Protein AF-W2SR61-F1 (afdb_monomer_lite)

Organism: Necator americanus (NCBI:txid51031)

Structure (mmCIF, N/CA/C/O backbone):
data_AF-W2SR61-F1
#
_entry.id   AF-W2SR61-F1
#
loop_
_atom_site.group_PDB
_atom_site.id
_atom_site.type_symbol
_atom_site.label_atom_id
_atom_site.label_alt_id
_atom_site.label_comp_id
_atom_site.label_asym_id
_atom_site.label_entity_id
_atom_site.label_seq_id
_atom_site.pdbx_PDB_ins_code
_atom_site.Cartn_x
_atom_site.Cartn_y
_atom_site.Cartn_z
_atom_site.occupancy
_atom_site.B_iso_or_equiv
_atom_site.auth_seq_id
_atom_site.auth_comp_id
_atom_site.auth_asym_id
_atom_site.auth_atom_id
_atom_site.pdbx_PDB_model_num
ATOM 1 N N . HIS A 1 1 ? -0.221 16.682 -6.349 1.00 61.19 1 HIS A N 1
ATOM 2 C CA . HIS A 1 1 ? 1.144 16.520 -5.809 1.00 61.19 1 HIS A CA 1
ATOM 3 C C . HIS A 1 1 ? 1.769 15.149 -6.098 1.00 61.19 1 HIS A C 1
ATOM 5 O O . HIS A 1 1 ? 2.978 15.101 -6.242 1.00 61.19 1 HIS A O 1
ATOM 11 N N . TYR A 1 2 ? 0.994 14.076 -6.299 1.00 78.00 2 TYR A N 1
ATOM 12 C CA . TYR A 1 2 ? 1.510 12.693 -6.377 1.00 78.00 2 TYR A CA 1
ATOM 13 C C . TYR A 1 2 ? 1.737 12.126 -7.793 1.00 78.00 2 TYR A C 1
ATOM 15 O O . TYR A 1 2 ? 2.000 10.942 -7.968 1.00 78.00 2 TYR A O 1
ATOM 23 N N . ARG A 1 3 ? 1.626 12.959 -8.837 1.00 81.25 3 ARG A N 1
ATOM 24 C CA . ARG A 1 3 ? 1.559 12.476 -10.228 1.00 81.25 3 ARG A CA 1
ATOM 25 C C . ARG A 1 3 ? 2.846 11.792 -10.702 1.00 81.25 3 ARG A C 1
ATOM 27 O O . ARG A 1 3 ? 2.767 10.809 -11.422 1.00 81.25 3 ARG A O 1
ATOM 34 N N . VAL A 1 4 ? 4.015 12.312 -10.322 1.00 87.00 4 VAL A N 1
ATOM 35 C CA . VAL A 1 4 ? 5.313 11.763 -10.763 1.00 87.00 4 VAL A CA 1
ATOM 36 C C . VAL A 1 4 ? 5.583 10.402 -10.121 1.00 87.00 4 VAL A C 1
ATOM 38 O O . VAL A 1 4 ? 5.980 9.478 -10.826 1.00 87.00 4 VAL A O 1
ATOM 41 N N . ALA A 1 5 ? 5.305 10.270 -8.823 1.00 85.62 5 ALA A N 1
ATOM 42 C CA . ALA A 1 5 ? 5.357 9.010 -8.082 1.00 85.62 5 ALA A CA 1
ATOM 43 C C . ALA A 1 5 ? 4.455 7.948 -8.734 1.00 85.62 5 ALA A C 1
ATOM 45 O O . ALA A 1 5 ? 4.923 6.894 -9.162 1.00 85.62 5 ALA A O 1
ATOM 46 N N . GLN A 1 6 ? 3.179 8.287 -8.950 1.00 85.75 6 GLN A N 1
ATOM 47 C CA . GLN A 1 6 ? 2.206 7.395 -9.591 1.00 85.75 6 GLN A CA 1
ATOM 48 C C . GLN A 1 6 ? 2.634 6.967 -11.001 1.00 85.75 6 GLN A C 1
ATOM 50 O O . GLN A 1 6 ? 2.606 5.782 -11.314 1.00 85.75 6 GLN A O 1
ATOM 55 N N . GLN A 1 7 ? 3.092 7.904 -11.836 1.00 89.19 7 GLN A N 1
ATOM 56 C CA . GLN A 1 7 ? 3.553 7.594 -13.194 1.00 89.19 7 GLN A CA 1
ATOM 57 C C . GLN A 1 7 ? 4.820 6.730 -13.205 1.00 89.19 7 GLN A C 1
ATOM 59 O O . GLN A 1 7 ? 4.963 5.853 -14.058 1.00 89.19 7 GLN A O 1
ATOM 64 N N . SER A 1 8 ? 5.736 6.963 -12.263 1.00 89.75 8 SER A N 1
ATOM 65 C CA . SER A 1 8 ? 6.941 6.142 -12.102 1.00 89.75 8 SER A CA 1
ATOM 66 C C . SER A 1 8 ? 6.573 4.710 -11.717 1.00 89.75 8 SER A C 1
ATOM 68 O O . SER A 1 8 ? 7.071 3.762 -12.329 1.00 89.75 8 SER A O 1
ATOM 70 N N . LEU A 1 9 ? 5.638 4.552 -10.775 1.00 89.19 9 LEU A N 1
ATOM 71 C CA . LEU A 1 9 ? 5.123 3.252 -10.357 1.00 89.19 9 LEU A CA 1
ATOM 72 C C . LEU A 1 9 ? 4.402 2.534 -11.507 1.00 89.19 9 LEU A C 1
ATOM 74 O O . LEU A 1 9 ? 4.706 1.380 -11.791 1.00 89.19 9 LEU A O 1
ATOM 78 N N . GLU A 1 10 ? 3.512 3.220 -12.227 1.00 88.44 10 GLU A N 1
ATOM 79 C CA . GLU A 1 10 ? 2.838 2.675 -13.414 1.00 88.44 10 GLU A CA 1
ATOM 80 C C . GLU A 1 10 ? 3.831 2.201 -14.483 1.00 88.44 10 GLU A C 1
ATOM 82 O O . GLU A 1 10 ? 3.616 1.169 -15.118 1.00 88.44 10 GLU A O 1
ATOM 87 N N . CYS A 1 11 ? 4.928 2.934 -14.691 1.00 91.06 11 CYS A N 1
ATOM 88 C CA . CYS A 1 11 ? 5.968 2.551 -15.641 1.00 91.06 11 CYS A CA 1
ATOM 89 C C . CYS A 1 11 ? 6.684 1.264 -15.210 1.00 91.06 11 CYS A C 1
ATOM 91 O O . CYS A 1 11 ? 6.818 0.344 -16.016 1.00 91.06 11 CYS A O 1
ATOM 93 N N . TYR A 1 12 ? 7.082 1.170 -13.936 1.00 89.94 12 TYR A N 1
ATOM 94 C CA . TYR A 1 12 ? 7.701 -0.035 -13.378 1.00 89.94 12 TYR A CA 1
ATOM 95 C C . TYR A 1 12 ? 6.785 -1.258 -13.520 1.00 89.94 12 TYR A C 1
ATOM 97 O O . TYR A 1 12 ? 7.219 -2.317 -13.973 1.00 89.94 12 TYR A O 1
ATOM 105 N N . LEU A 1 13 ? 5.498 -1.086 -13.215 1.00 90.75 13 LEU A N 1
ATOM 106 C CA . LEU A 1 13 ? 4.503 -2.155 -13.244 1.00 90.75 13 LEU A CA 1
ATOM 107 C C . LEU A 1 13 ? 4.240 -2.719 -14.645 1.00 90.75 13 LEU A C 1
ATOM 109 O O . LEU A 1 13 ? 3.833 -3.866 -14.755 1.00 90.75 13 LEU A O 1
ATOM 113 N N . LYS A 1 14 ? 4.526 -1.981 -15.725 1.00 90.56 14 LYS A N 1
ATOM 114 C CA . LYS A 1 14 ? 4.440 -2.526 -17.096 1.00 90.56 14 LYS A CA 1
ATOM 115 C C . LYS A 1 14 ? 5.484 -3.608 -17.384 1.00 90.56 14 LYS A C 1
ATOM 117 O O . LYS A 1 14 ? 5.301 -4.386 -18.315 1.00 90.56 14 LYS A O 1
ATOM 122 N N . GLY A 1 15 ? 6.585 -3.629 -16.632 1.00 91.56 15 GLY A N 1
ATOM 123 C CA . GLY A 1 15 ? 7.676 -4.591 -16.800 1.00 91.56 15 GLY A CA 1
ATOM 124 C C . GLY A 1 15 ? 7.577 -5.825 -15.902 1.00 91.56 15 GLY A C 1
ATOM 125 O O . GLY A 1 15 ? 8.412 -6.719 -16.016 1.00 91.56 15 GLY A O 1
ATOM 126 N N . VAL A 1 16 ? 6.592 -5.880 -15.003 1.00 92.44 16 VAL A N 1
ATOM 127 C CA . VAL A 1 16 ? 6.434 -6.944 -14.004 1.00 92.44 16 VAL A CA 1
ATOM 128 C C . VAL A 1 16 ? 4.981 -7.403 -13.940 1.00 92.44 16 VAL A C 1
ATOM 130 O O . VAL A 1 16 ? 4.072 -6.684 -14.330 1.00 92.44 16 VAL A O 1
ATOM 133 N N . ASN A 1 17 ? 4.733 -8.607 -13.431 1.00 91.00 17 ASN A N 1
ATOM 134 C CA . ASN A 1 17 ? 3.375 -9.136 -13.308 1.00 91.00 17 ASN A CA 1
ATOM 135 C C . ASN A 1 17 ? 2.786 -8.860 -11.914 1.00 91.00 17 ASN A C 1
ATOM 137 O O . ASN A 1 17 ? 2.481 -9.788 -11.166 1.00 91.00 17 ASN A O 1
ATOM 141 N N . TYR A 1 18 ? 2.690 -7.584 -11.540 1.00 89.88 18 TYR A N 1
ATOM 142 C CA . TYR A 1 18 ? 2.077 -7.162 -10.2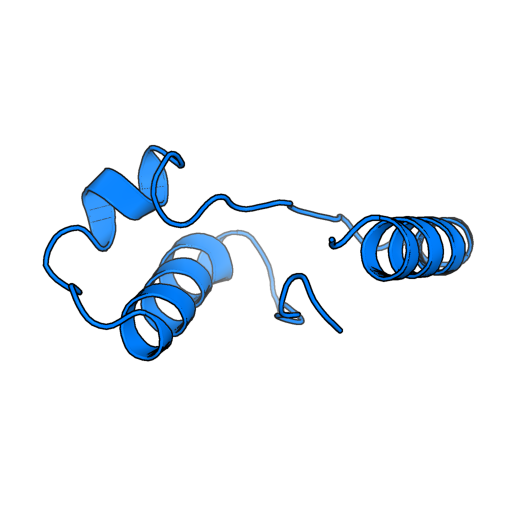79 1.00 89.88 18 TYR A CA 1
ATOM 143 C C . TYR A 1 18 ? 0.722 -6.504 -10.516 1.00 89.88 18 TYR A C 1
ATOM 145 O O . TYR A 1 18 ? 0.534 -5.751 -11.468 1.00 89.88 18 TYR A O 1
ATOM 153 N N . THR A 1 19 ? -0.213 -6.757 -9.600 1.00 90.69 19 THR A N 1
ATOM 154 C CA . THR A 1 19 ? -1.493 -6.044 -9.555 1.00 90.69 19 THR A CA 1
ATOM 155 C C . THR A 1 19 ? -1.330 -4.797 -8.697 1.00 90.69 19 THR A C 1
ATOM 157 O O . THR A 1 19 ? -0.847 -4.885 -7.569 1.00 90.69 19 THR A O 1
ATOM 160 N N . VAL A 1 20 ? -1.737 -3.636 -9.215 1.00 90.50 20 VAL A N 1
ATOM 161 C CA . VAL A 1 20 ? -1.707 -2.377 -8.461 1.00 90.50 20 VAL A CA 1
ATOM 162 C C . VAL A 1 20 ? -3.086 -2.049 -7.911 1.00 90.50 20 VAL A C 1
ATOM 164 O O . VAL A 1 20 ? -4.092 -2.198 -8.603 1.00 90.50 20 VAL A O 1
ATOM 167 N N . MET A 1 21 ? -3.126 -1.569 -6.671 1.00 90.75 21 MET A N 1
ATOM 168 C CA . MET A 1 21 ? -4.342 -1.089 -6.024 1.00 90.75 21 MET A CA 1
ATOM 169 C C . MET A 1 21 ? -4.089 0.307 -5.462 1.00 90.75 21 MET A C 1
ATOM 171 O O . MET A 1 21 ? -3.191 0.497 -4.645 1.00 90.75 21 MET A O 1
ATOM 175 N N . MET A 1 22 ? -4.887 1.279 -5.900 1.00 91.12 22 MET A N 1
ATOM 176 C CA . MET A 1 22 ? -4.860 2.642 -5.372 1.00 91.12 22 MET A CA 1
ATOM 177 C C . MET A 1 22 ? -5.980 2.779 -4.346 1.00 91.12 22 MET A C 1
ATOM 179 O O . MET A 1 22 ? -7.154 2.789 -4.711 1.00 91.12 22 MET A O 1
ATOM 183 N N . ILE A 1 23 ? -5.615 2.855 -3.067 1.00 92.06 23 ILE A N 1
ATOM 184 C CA . ILE A 1 23 ? -6.573 2.889 -1.959 1.00 92.06 23 ILE A CA 1
ATOM 185 C C . ILE A 1 23 ? -6.632 4.295 -1.372 1.00 92.06 23 ILE A C 1
ATOM 187 O O . ILE A 1 23 ? -5.661 4.781 -0.789 1.00 92.06 23 ILE A O 1
ATOM 191 N N . ASP A 1 24 ? -7.795 4.934 -1.481 1.00 91.69 24 ASP A N 1
ATOM 192 C CA . ASP A 1 24 ? -8.080 6.156 -0.736 1.00 91.69 24 ASP A CA 1
ATOM 193 C C . ASP A 1 24 ? -8.497 5.788 0.692 1.00 91.69 24 ASP A C 1
ATOM 195 O O . ASP A 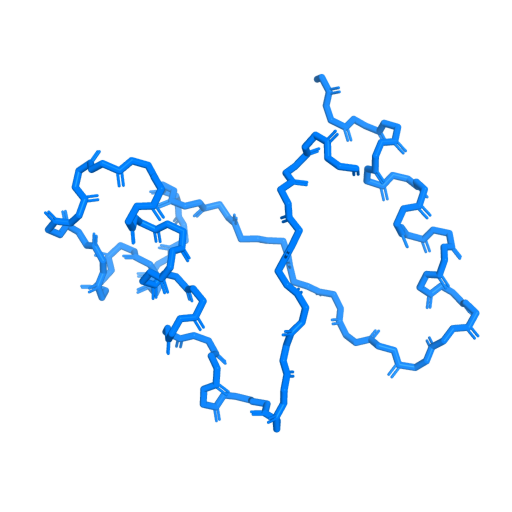1 24 ? -9.552 5.198 0.922 1.00 91.69 24 ASP A O 1
ATOM 199 N N . LEU A 1 25 ? -7.673 6.150 1.675 1.00 91.50 25 LEU A N 1
ATOM 200 C CA . LEU A 1 25 ? -7.909 5.797 3.078 1.00 91.50 25 LEU A CA 1
ATOM 201 C C . LEU A 1 25 ? -9.196 6.398 3.657 1.00 91.50 25 LEU A C 1
ATOM 203 O O . LEU A 1 25 ? -9.655 5.953 4.710 1.00 91.50 25 LEU A O 1
ATOM 207 N N . ASN A 1 26 ? -9.742 7.443 3.044 1.00 88.88 26 ASN A N 1
ATOM 208 C CA . ASN A 1 26 ? -10.946 8.112 3.507 1.00 88.88 26 ASN A CA 1
ATOM 209 C C . ASN A 1 26 ? -12.171 7.717 2.714 1.00 88.88 26 ASN A C 1
ATOM 211 O O . ASN A 1 26 ? -13.234 7.719 3.321 1.00 88.88 26 ASN A O 1
ATOM 215 N N . GLU A 1 27 ? -12.031 7.364 1.436 1.00 93.62 27 GLU A N 1
ATOM 216 C CA . GLU A 1 27 ? -13.165 7.075 0.557 1.00 93.62 27 GLU A CA 1
ATOM 217 C C . GLU A 1 27 ? -13.429 5.589 0.311 1.00 93.62 27 GLU A C 1
ATOM 219 O O . GLU A 1 27 ? -14.583 5.218 0.080 1.00 93.62 27 GLU A O 1
ATOM 224 N N . ASP A 1 28 ? -12.414 4.734 0.438 1.00 95.81 28 ASP A N 1
ATOM 225 C CA . ASP A 1 28 ? -12.544 3.297 0.210 1.00 95.81 28 ASP A CA 1
ATOM 226 C C . ASP A 1 28 ? -13.553 2.652 1.178 1.00 95.81 28 ASP A C 1
ATOM 228 O O . ASP A 1 28 ? -13.447 2.771 2.402 1.00 95.81 28 ASP A O 1
ATOM 232 N N . ALA A 1 29 ? -14.550 1.955 0.623 1.00 96.19 29 ALA A N 1
ATOM 233 C CA . ALA A 1 29 ? -15.643 1.362 1.391 1.00 96.19 29 ALA A CA 1
ATOM 234 C C . ALA A 1 29 ? -15.159 0.314 2.407 1.00 96.19 29 ALA A C 1
ATOM 236 O O . ALA A 1 29 ? -15.624 0.304 3.548 1.00 96.19 29 ALA A O 1
ATOM 237 N N . ARG A 1 30 ? -14.189 -0.526 2.027 1.00 95.75 30 ARG A N 1
ATOM 238 C CA . ARG A 1 30 ? -13.641 -1.573 2.896 1.00 95.75 30 ARG A CA 1
ATOM 239 C C . ARG A 1 30 ? -12.835 -0.959 4.039 1.00 95.75 30 ARG A C 1
ATOM 241 O O . ARG A 1 30 ? -12.930 -1.418 5.178 1.00 95.75 30 ARG A O 1
ATOM 248 N N . VAL A 1 31 ? -12.074 0.100 3.762 1.00 95.44 31 VAL A N 1
ATOM 249 C CA . VAL A 1 31 ? -11.342 0.858 4.785 1.00 95.44 31 VAL A CA 1
ATOM 250 C C . VAL A 1 31 ? -12.309 1.596 5.712 1.00 95.44 31 VAL A C 1
ATOM 252 O O . VAL A 1 31 ? -12.120 1.554 6.927 1.00 95.44 31 VAL A O 1
ATOM 255 N N . LYS A 1 32 ? -13.371 2.225 5.193 1.00 94.81 32 LYS A N 1
ATOM 256 C CA . LYS A 1 32 ? -14.417 2.851 6.024 1.00 94.81 32 LYS A CA 1
ATOM 257 C C . LYS A 1 32 ? -15.043 1.838 6.981 1.00 94.81 32 LYS A C 1
ATOM 259 O O . LYS A 1 32 ? -15.175 2.124 8.168 1.00 94.81 32 LYS A O 1
ATOM 264 N N . GLU A 1 33 ? -15.378 0.650 6.489 1.00 95.81 33 GLU A N 1
ATOM 265 C CA . GLU A 1 33 ? -15.993 -0.404 7.294 1.00 95.81 33 GLU A CA 1
ATOM 266 C C . GLU A 1 33 ? -15.037 -0.936 8.375 1.00 95.81 33 GLU A C 1
ATOM 268 O O . GLU A 1 33 ? -15.367 -0.918 9.562 1.00 95.81 33 GLU A O 1
ATOM 273 N N . LYS A 1 34 ? -13.826 -1.361 7.990 1.00 95.31 34 LYS A N 1
ATOM 274 C CA . LYS A 1 34 ? -12.896 -2.058 8.896 1.00 95.31 34 LYS A CA 1
ATOM 275 C C . LYS A 1 34 ? -12.030 -1.129 9.752 1.00 95.31 34 LYS A C 1
ATOM 277 O O . LYS A 1 34 ? -11.595 -1.526 10.830 1.00 95.31 34 LYS A O 1
ATOM 282 N N . CYS A 1 35 ? -11.777 0.100 9.300 1.00 95.06 35 CYS A N 1
ATOM 283 C CA . CYS A 1 35 ? -10.769 0.998 9.876 1.00 95.06 35 CYS A CA 1
ATOM 284 C C . CYS A 1 35 ? -11.321 2.348 10.361 1.00 95.06 35 CYS A C 1
ATOM 286 O O . CYS A 1 35 ? -10.532 3.220 10.726 1.00 95.06 35 CYS A O 1
ATOM 288 N N . SER A 1 36 ? -12.645 2.535 10.427 1.00 90.94 36 SER A N 1
ATOM 289 C CA . SER A 1 36 ? -13.296 3.781 10.890 1.00 90.94 36 SER A CA 1
ATOM 290 C C . SER A 1 36 ? -12.836 4.273 12.268 1.00 90.94 36 SER A C 1
ATOM 292 O O . SER A 1 36 ? -12.813 5.477 12.527 1.00 90.94 36 SER A O 1
ATOM 294 N N . LYS A 1 37 ? -12.439 3.359 13.160 1.00 90.25 37 LYS A N 1
ATOM 295 C CA . LYS A 1 37 ? -11.967 3.697 14.513 1.00 90.25 37 LYS A CA 1
ATOM 296 C C . LYS A 1 37 ? -10.549 4.281 14.534 1.00 90.25 37 LYS A C 1
ATOM 298 O O . LYS A 1 37 ? -10.184 4.948 15.499 1.00 90.25 37 LYS A O 1
ATOM 303 N N . ASN A 1 38 ? -9.761 4.075 13.479 1.00 90.50 38 ASN A N 1
ATOM 304 C CA . ASN A 1 38 ? -8.383 4.554 13.402 1.00 90.50 38 ASN A CA 1
ATOM 305 C C . ASN A 1 38 ? -8.348 5.974 12.828 1.00 90.50 38 ASN A C 1
ATOM 307 O O . ASN A 1 38 ? -8.309 6.172 11.616 1.00 90.50 38 ASN A O 1
ATOM 311 N N . GLN A 1 39 ? -8.354 6.966 13.719 1.00 86.19 39 GLN A N 1
ATOM 312 C CA . GLN A 1 39 ? -8.309 8.391 13.358 1.00 86.19 39 GLN A CA 1
ATOM 313 C C . GLN A 1 39 ? -6.893 8.871 12.995 1.00 86.19 39 GLN A C 1
ATOM 315 O O . GLN A 1 39 ? -6.719 9.869 12.303 1.00 86.19 39 GLN A O 1
ATOM 320 N N . GLN A 1 40 ? -5.869 8.149 13.451 1.00 91.88 40 GLN A N 1
ATOM 321 C CA . GLN A 1 40 ? -4.469 8.451 13.165 1.00 91.88 40 GLN A CA 1
ATOM 322 C C . GLN A 1 40 ? -4.048 7.858 11.816 1.00 91.88 40 GLN A C 1
ATOM 324 O O . GLN A 1 40 ? -4.158 6.648 11.609 1.00 91.88 40 GLN A O 1
ATOM 329 N N . LEU A 1 41 ? -3.521 8.702 10.921 1.00 89.44 41 LEU A 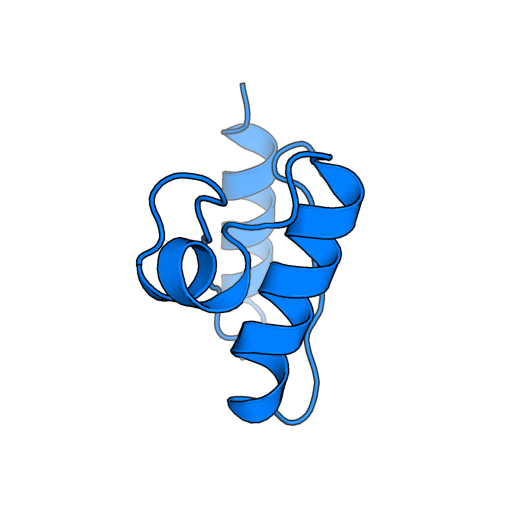N 1
ATOM 330 C CA . LEU A 1 41 ? -3.220 8.355 9.525 1.00 89.44 41 LEU A CA 1
ATOM 331 C C . LEU A 1 41 ? -2.332 7.108 9.387 1.00 89.44 41 LEU A C 1
ATOM 333 O O . LEU A 1 41 ? -2.663 6.201 8.627 1.00 89.44 41 LEU A O 1
ATOM 337 N N . TYR A 1 42 ? -1.233 7.034 10.142 1.00 89.12 42 TYR A N 1
ATOM 338 C CA . TYR A 1 42 ? -0.283 5.918 10.057 1.00 89.12 42 TYR A CA 1
ATOM 339 C C . TYR A 1 42 ? -0.901 4.586 10.497 1.00 89.12 42 TYR A C 1
ATOM 341 O O . TYR A 1 42 ? -0.734 3.565 9.833 1.00 89.12 42 TYR A O 1
ATOM 349 N N . PHE A 1 43 ? -1.707 4.595 11.559 1.00 91.44 43 PHE A N 1
ATOM 350 C CA . PHE A 1 43 ? -2.432 3.397 11.983 1.00 91.44 43 PHE A CA 1
ATOM 351 C C . PHE A 1 43 ? -3.550 3.027 11.003 1.00 91.44 43 PHE A C 1
ATOM 353 O O . PHE A 1 43 ? -3.801 1.844 10.768 1.00 91.44 43 PHE A O 1
ATOM 360 N N . LYS A 1 44 ? -4.186 4.020 10.370 1.00 94.06 44 LYS A N 1
ATOM 361 C CA . LYS A 1 44 ? -5.182 3.791 9.319 1.00 94.06 44 LYS A CA 1
ATOM 362 C C . LYS A 1 44 ? -4.562 3.119 8.089 1.00 94.06 44 LYS A C 1
ATOM 364 O O . LYS A 1 44 ? -5.178 2.201 7.558 1.00 94.06 44 LYS A O 1
ATOM 369 N N . LYS A 1 45 ? -3.328 3.482 7.707 1.00 93.62 45 LYS A N 1
ATOM 370 C CA . LYS A 1 45 ? -2.551 2.798 6.651 1.00 93.62 45 LYS A CA 1
ATOM 371 C C . LYS A 1 45 ? -2.313 1.325 6.980 1.00 93.62 45 LYS A C 1
ATOM 373 O O . LYS A 1 45 ? -2.615 0.462 6.162 1.00 93.62 45 LYS A O 1
ATOM 378 N N . HIS A 1 46 ? -1.832 1.023 8.187 1.00 94.50 46 HIS A N 1
ATOM 379 C CA . HIS A 1 46 ? -1.603 -0.366 8.604 1.00 94.50 46 HIS A CA 1
ATOM 380 C C . HIS A 1 46 ? -2.898 -1.185 8.661 1.00 94.50 46 HIS A C 1
ATOM 382 O O . HIS A 1 46 ? -2.909 -2.345 8.259 1.00 94.50 46 HIS A O 1
ATOM 388 N N . CYS A 1 47 ? -4.002 -0.577 9.100 1.00 95.69 47 CYS A N 1
ATOM 389 C CA . CYS A 1 47 ? -5.311 -1.223 9.076 1.00 95.69 47 CYS A CA 1
ATOM 390 C C . CYS A 1 47 ? -5.816 -1.473 7.647 1.00 95.69 47 CYS A C 1
ATOM 392 O O . CYS A 1 47 ? -6.329 -2.550 7.360 1.00 95.69 47 CYS A O 1
ATOM 394 N N . ALA A 1 48 ? -5.644 -0.514 6.732 1.00 95.88 48 ALA A N 1
ATOM 395 C CA . ALA A 1 48 ? -5.993 -0.712 5.329 1.00 95.88 48 ALA A CA 1
ATOM 396 C C . ALA A 1 48 ? -5.175 -1.860 4.718 1.00 95.88 48 ALA A C 1
ATOM 398 O O . ALA A 1 48 ? -5.744 -2.744 4.086 1.00 95.88 48 ALA A O 1
ATOM 399 N N . ALA A 1 49 ? -3.867 -1.916 4.983 1.00 95.38 49 ALA A N 1
ATOM 400 C CA . ALA A 1 49 ? -3.027 -3.023 4.536 1.00 95.38 49 ALA A CA 1
ATOM 401 C C . ALA A 1 49 ? -3.526 -4.375 5.076 1.00 95.38 49 ALA A C 1
ATOM 403 O O . ALA A 1 49 ? -3.722 -5.308 4.302 1.00 95.38 49 ALA A O 1
ATOM 404 N N . SER A 1 50 ? -3.829 -4.479 6.375 1.00 95.38 50 SER A N 1
ATOM 405 C CA . SER A 1 50 ? -4.348 -5.732 6.945 1.00 95.38 50 SER A CA 1
ATOM 406 C C . SER A 1 50 ? -5.731 -6.117 6.407 1.00 95.38 50 SER A C 1
ATOM 408 O O . SER A 1 50 ? -6.048 -7.301 6.326 1.00 95.38 50 SER A O 1
ATOM 410 N N . ALA A 1 51 ? -6.549 -5.143 5.998 1.00 96.19 51 ALA A N 1
ATOM 411 C CA . ALA A 1 51 ? -7.857 -5.384 5.399 1.00 96.19 51 ALA A CA 1
ATOM 412 C C . ALA A 1 51 ? -7.788 -5.993 3.989 1.00 96.19 51 ALA A C 1
ATOM 414 O O . ALA A 1 51 ? -8.758 -6.643 3.589 1.00 96.19 51 ALA A O 1
ATOM 415 N N . TYR A 1 52 ? -6.690 -5.766 3.262 1.00 96.00 52 TYR A N 1
ATOM 416 C CA . TYR A 1 52 ? -6.453 -6.250 1.897 1.00 96.00 52 TYR A CA 1
ATOM 417 C C . TYR A 1 52 ? -5.469 -7.423 1.823 1.00 96.00 52 TYR A C 1
ATOM 419 O O . TYR A 1 52 ? -5.508 -8.172 0.854 1.00 96.00 52 TYR A O 1
ATOM 427 N N . LEU A 1 53 ? -4.633 -7.625 2.846 1.00 95.06 53 LEU A N 1
ATOM 428 C CA . LEU A 1 53 ? -3.679 -8.732 2.896 1.00 95.06 53 LEU A CA 1
ATOM 429 C C . LEU A 1 53 ? -4.312 -10.115 2.634 1.00 95.06 53 LEU A C 1
ATOM 431 O O . LEU A 1 53 ? -3.692 -10.876 1.911 1.00 95.06 53 LEU A O 1
ATOM 435 N N . PRO A 1 54 ? -5.524 -10.460 3.122 1.00 96.44 54 PRO A N 1
ATOM 436 C CA . PRO A 1 54 ? -6.131 -11.766 2.837 1.00 96.44 54 PRO A CA 1
ATOM 437 C C . PRO A 1 54 ? -6.425 -12.048 1.356 1.00 96.44 54 PRO A C 1
ATOM 439 O O . PRO A 1 54 ? -6.673 -13.200 1.010 1.00 96.44 54 PRO A O 1
ATOM 442 N N . ASP A 1 55 ? -6.414 -11.027 0.495 1.00 95.44 55 ASP A N 1
ATOM 443 C CA . ASP A 1 55 ? -6.679 -11.170 -0.941 1.00 95.44 55 ASP A CA 1
ATOM 444 C C . ASP A 1 55 ? -5.406 -11.552 -1.732 1.00 95.44 55 ASP A C 1
ATOM 446 O O . ASP A 1 55 ? -5.465 -11.723 -2.949 1.00 95.44 55 ASP A O 1
ATOM 450 N N . THR A 1 56 ? -4.245 -11.656 -1.071 1.00 93.88 56 THR A N 1
ATOM 451 C CA . THR A 1 56 ? -2.937 -11.905 -1.698 1.00 93.88 56 THR A CA 1
ATOM 452 C C . THR A 1 56 ? -1.988 -12.671 -0.766 1.00 93.88 56 THR A C 1
ATOM 454 O O . THR A 1 56 ? -2.127 -12.634 0.451 1.00 93.88 56 THR A O 1
ATOM 457 N N . ASP A 1 57 ? -0.972 -13.338 -1.316 1.00 93.56 57 ASP A N 1
ATOM 458 C CA . ASP A 1 57 ? 0.059 -14.009 -0.509 1.00 93.56 57 ASP A CA 1
ATOM 459 C C . ASP A 1 57 ? 0.994 -13.005 0.185 1.00 93.56 57 ASP A C 1
ATOM 461 O O . ASP A 1 57 ? 1.503 -13.238 1.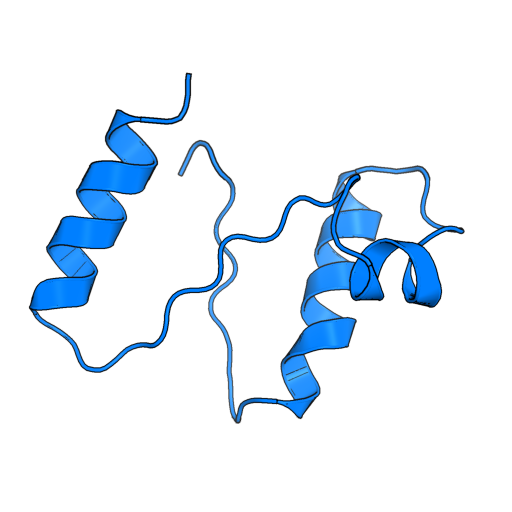283 1.00 93.5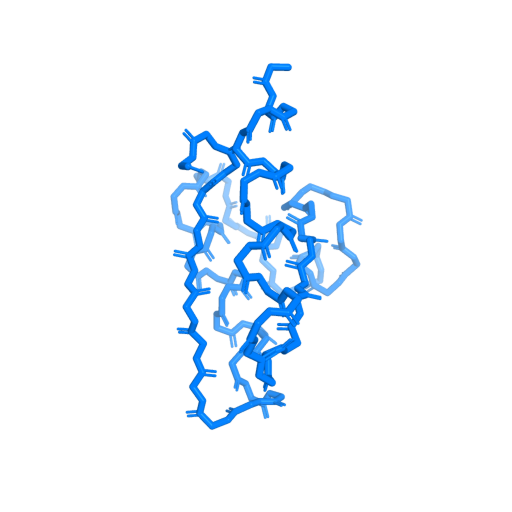6 57 ASP A O 1
ATOM 465 N N . TRP A 1 58 ? 1.239 -11.871 -0.473 1.00 93.88 58 TRP A N 1
ATOM 466 C CA . TRP A 1 58 ? 2.054 -10.772 0.033 1.00 93.88 58 TRP A CA 1
ATOM 467 C C . TRP A 1 58 ? 1.642 -9.452 -0.627 1.00 93.88 58 TRP A C 1
ATOM 469 O O . TRP A 1 58 ? 1.022 -9.432 -1.691 1.00 93.88 58 TRP A O 1
ATOM 479 N N . MET A 1 59 ? 1.997 -8.328 -0.004 1.00 95.00 59 MET A N 1
ATOM 480 C CA . MET A 1 59 ? 1.779 -6.998 -0.576 1.00 95.00 59 MET A CA 1
ATOM 481 C C . MET A 1 59 ? 2.930 -6.050 -0.245 1.00 95.00 59 MET A C 1
ATOM 483 O O . MET A 1 59 ? 3.488 -6.097 0.851 1.00 95.00 59 MET A O 1
ATOM 487 N N . LEU A 1 60 ? 3.250 -5.162 -1.186 1.00 92.94 60 LEU A N 1
ATOM 488 C CA . LEU A 1 60 ? 4.115 -4.005 -0.968 1.00 92.94 60 LEU A CA 1
ATOM 489 C C . LEU A 1 60 ? 3.230 -2.767 -0.799 1.00 92.94 60 LEU A C 1
ATOM 491 O O . LEU A 1 60 ? 2.435 -2.449 -1.680 1.00 92.94 60 LEU A O 1
ATOM 495 N N . VAL A 1 61 ?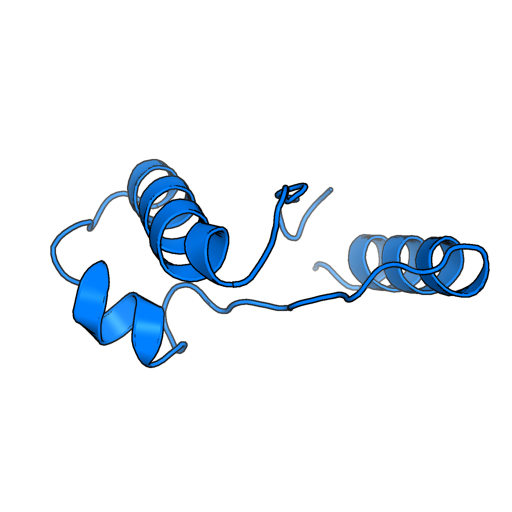 3.366 -2.077 0.333 1.00 92.88 61 VAL A N 1
ATOM 496 C CA . VAL A 1 61 ? 2.604 -0.858 0.634 1.00 92.88 61 VAL A CA 1
ATOM 497 C C . VAL A 1 61 ? 3.491 0.350 0.376 1.00 92.88 61 VAL A C 1
ATOM 499 O O . VAL A 1 61 ? 4.550 0.469 0.988 1.00 92.88 61 VAL A O 1
ATOM 502 N N . LEU A 1 62 ? 3.053 1.231 -0.522 1.00 91.38 62 LEU A N 1
ATOM 503 C CA . LEU A 1 62 ? 3.735 2.478 -0.859 1.00 91.38 62 LEU A CA 1
ATOM 504 C C . LEU A 1 62 ? 2.849 3.665 -0.492 1.00 91.38 62 LEU A C 1
ATOM 506 O O . LEU A 1 62 ? 1.629 3.617 -0.672 1.00 91.38 62 LEU A O 1
ATOM 510 N N . ASP A 1 63 ? 3.470 4.728 0.007 1.00 85.31 63 ASP A N 1
ATOM 511 C CA . ASP A 1 63 ? 2.784 5.995 0.222 1.00 85.31 63 ASP A CA 1
ATOM 512 C C . ASP A 1 63 ? 2.656 6.765 -1.099 1.00 85.31 63 ASP A C 1
ATOM 514 O O . ASP A 1 63 ? 3.421 6.562 -2.039 1.00 85.31 63 ASP A O 1
ATOM 518 N N . ALA A 1 64 ? 1.671 7.662 -1.189 1.00 77.94 64 ALA A N 1
ATOM 519 C CA . ALA A 1 64 ? 1.372 8.378 -2.431 1.00 77.94 64 ALA A CA 1
ATOM 520 C C . ALA A 1 64 ? 2.511 9.309 -2.904 1.00 77.94 64 ALA A C 1
ATOM 522 O O . ALA A 1 64 ? 2.535 9.710 -4.066 1.00 77.94 64 ALA A O 1
ATOM 523 N N . ASP A 1 65 ? 3.422 9.691 -2.013 1.00 74.31 65 ASP A N 1
ATOM 524 C CA . ASP A 1 65 ? 4.596 10.525 -2.271 1.00 74.31 65 ASP A CA 1
ATOM 525 C C . ASP A 1 65 ? 5.898 9.743 -2.497 1.00 74.31 65 ASP A C 1
ATOM 527 O O . ASP A 1 65 ? 6.936 10.380 -2.669 1.00 74.31 65 ASP A O 1
ATOM 531 N N . THR A 1 66 ? 5.848 8.405 -2.517 1.00 63.03 66 THR A N 1
ATOM 532 C CA . THR A 1 66 ? 7.013 7.541 -2.787 1.00 63.03 66 THR A CA 1
ATOM 533 C C . THR A 1 66 ? 7.310 7.412 -4.277 1.00 63.03 66 THR A C 1
ATOM 535 O O . THR A 1 66 ? 6.376 7.093 -5.045 1.00 63.03 66 THR A O 1
#

InterPro domains:
  IPR029044 Nucleotide-diphospho-sugar transferases [G3DSA:3.90.550.10] (1-66)

Secondary structure (DSSP, 8-state):
--HHHHHHHHHHHTTS--------TTT-HHHHHHHTT--SHHHHHHHHHHHHGGGSS------TT-

Radius of gyration: 12.76 Å; chains: 1; bounding box: 24×30×32 Å

pLDDT: mean 90.38, std 6.71, range [61.19, 96.44]

Foldseek 3Di:
DLVVVVVVVVVVCVVDPDDDDDDDLVPDPLLCVQPVVPPDPVVSQVRVCVSCCVVDVDDDDDDSND

Sequence (66 aa):
HYRVAQQSLECYLKGVNYTVMMIDLNEDARVKEKCSKNQQLYFKKHCAASAYLPDTDWMLVLDADT